Protein AF-A0A954BW51-F1 (afdb_monomer_lite)

Secondary structure (DSSP, 8-state):
-HHHHHHHHHHHHHHHHHHHHHHHHHHHHHHHHHHHHHHHHHTT-PPPHHHHHHHHHHHHHHHHHHHHHHHHHHHHHHHHHHSSS-HHHHHHHHHHHHHHHHHHHHHHHHHHHHHHH--S-HHHHHHHHHHHHHHHHHHHHHHHHHHHHT-S---

Foldseek 3Di:
DVVVVVVLCVLVVLLLLLLVLLLVVLVLLVVVVVVVCVVCVVVVHDDPVVSVCVSVVLSVLSNCLSVQLVVLSVVLVVCVVPDDDDPSNLVSLLSSLVSLLSSLVSLCVVLVVCVVVVSDDPVSSVVSPVSSVSSNVSSVVSNVCSPVVVDPDDD

Sequence (155 aa):
MTERLILSLSYALPGAVVGALALQAAVSLSALYTGLKIKAAEQQQDVPPLAALYFRNTVRVLFVTAVGYMGLAAADAIVFMTAPATVWSRVLGYGSGMLLLVCGFALLVQSSVDRHLKLLPPKSRIAHLVAGLVGVLTATGGMMLVTWKGGIWWP

Radius of gyration: 18.53 Å; chains: 1; bounding box: 43×24×66 Å

Structure (mmCIF, N/CA/C/O backbone):
data_AF-A0A954BW51-F1
#
_entry.id   AF-A0A954BW51-F1
#
loop_
_atom_site.group_PDB
_atom_site.id
_atom_site.type_symbol
_atom_site.label_atom_id
_atom_site.label_alt_id
_atom_site.label_comp_id
_atom_site.label_asym_id
_atom_site.label_entity_id
_atom_site.label_seq_id
_atom_site.pdbx_PDB_ins_code
_atom_site.Cartn_x
_atom_site.Cartn_y
_atom_site.Cartn_z
_atom_site.occupancy
_atom_site.B_iso_or_equiv
_atom_site.auth_seq_id
_atom_site.auth_comp_id
_atom_site.auth_asym_id
_atom_site.auth_atom_id
_atom_site.pdbx_PDB_model_num
ATOM 1 N N . MET A 1 1 ? 23.696 8.072 -19.579 1.00 48.62 1 MET A N 1
ATOM 2 C CA . MET A 1 1 ? 23.516 7.147 -18.431 1.00 48.62 1 MET A CA 1
ATOM 3 C C . MET A 1 1 ? 22.804 7.834 -17.260 1.00 48.62 1 MET A C 1
ATOM 5 O O . MET A 1 1 ? 21.883 7.256 -16.700 1.00 48.62 1 MET A O 1
ATOM 9 N N . THR A 1 2 ? 23.153 9.088 -16.960 1.00 55.56 2 THR A N 1
ATOM 10 C CA . THR A 1 2 ? 22.625 9.916 -15.859 1.00 55.56 2 THR A CA 1
ATOM 11 C C . THR A 1 2 ? 21.106 10.144 -15.898 1.00 55.56 2 THR A C 1
ATOM 13 O O . THR A 1 2 ? 20.438 9.942 -14.892 1.00 55.56 2 THR A O 1
ATOM 16 N N . GLU A 1 3 ? 20.525 10.465 -17.060 1.00 52.75 3 GLU A N 1
ATOM 17 C CA . GLU A 1 3 ? 19.075 10.723 -17.182 1.00 52.75 3 GLU A CA 1
ATOM 18 C C . GLU A 1 3 ? 18.202 9.500 -16.876 1.00 52.75 3 GLU A C 1
ATOM 20 O O . GLU A 1 3 ? 17.165 9.623 -16.229 1.00 52.75 3 GLU A O 1
ATOM 25 N N . ARG A 1 4 ? 18.626 8.300 -17.301 1.00 51.88 4 ARG A N 1
ATOM 26 C CA . ARG A 1 4 ? 17.900 7.050 -17.013 1.00 51.88 4 ARG A CA 1
ATOM 27 C C . ARG A 1 4 ? 17.909 6.724 -15.520 1.00 51.88 4 ARG A C 1
ATOM 29 O O . ARG A 1 4 ? 16.901 6.258 -15.000 1.00 51.88 4 ARG A O 1
ATOM 36 N N . LEU A 1 5 ? 19.016 7.012 -14.836 1.00 53.84 5 LEU A N 1
ATOM 37 C CA . LEU A 1 5 ? 19.144 6.810 -13.395 1.00 53.84 5 LEU A CA 1
ATOM 38 C C . LEU A 1 5 ? 18.219 7.763 -12.621 1.00 53.84 5 LEU A C 1
ATOM 40 O O . LEU A 1 5 ? 17.471 7.316 -11.754 1.00 53.84 5 LEU A O 1
ATOM 44 N N . ILE A 1 6 ? 18.212 9.049 -12.996 1.00 58.53 6 ILE A N 1
ATOM 45 C CA . ILE A 1 6 ? 17.358 10.094 -12.404 1.00 58.53 6 ILE A CA 1
ATOM 46 C C . ILE A 1 6 ? 15.872 9.776 -12.620 1.00 58.53 6 ILE A C 1
ATOM 48 O O . ILE A 1 6 ? 15.068 9.888 -11.692 1.00 58.53 6 ILE A O 1
ATOM 52 N N . LEU A 1 7 ? 15.504 9.318 -13.820 1.00 57.62 7 LEU A N 1
ATOM 53 C CA . LEU A 1 7 ? 14.151 8.845 -14.113 1.00 57.62 7 LEU A CA 1
ATOM 54 C C . LEU A 1 7 ? 13.785 7.627 -13.256 1.00 57.62 7 LEU A C 1
ATOM 56 O O . LEU A 1 7 ? 12.714 7.617 -12.675 1.00 57.62 7 LEU A O 1
ATOM 60 N N . SER A 1 8 ? 14.662 6.633 -13.094 1.00 58.62 8 SER A N 1
ATOM 61 C CA . SER A 1 8 ? 14.340 5.480 -12.234 1.00 58.62 8 SER A CA 1
ATOM 62 C C . SER A 1 8 ? 14.153 5.878 -10.761 1.00 58.62 8 SER A C 1
ATOM 64 O O . SER A 1 8 ? 13.194 5.453 -10.118 1.00 58.62 8 SER A O 1
ATOM 66 N N . LEU A 1 9 ? 15.006 6.772 -10.245 1.00 60.03 9 LEU A N 1
ATOM 67 C CA . LEU A 1 9 ? 14.971 7.237 -8.857 1.00 60.03 9 LEU A CA 1
ATOM 68 C C . LEU A 1 9 ? 13.721 8.067 -8.551 1.00 60.03 9 LEU A C 1
ATOM 70 O O . LEU A 1 9 ? 13.171 7.958 -7.457 1.00 60.03 9 LEU A O 1
ATOM 74 N N . SER A 1 10 ? 13.248 8.857 -9.517 1.00 61.88 10 SER A N 1
ATOM 75 C CA . SER A 1 10 ? 12.066 9.712 -9.352 1.00 61.88 10 SER A CA 1
ATOM 76 C C . SER A 1 10 ? 10.748 8.937 -9.249 1.00 61.88 10 SER A C 1
ATOM 78 O O . SER A 1 10 ? 9.798 9.475 -8.688 1.00 61.88 10 SER A O 1
ATOM 80 N N . TYR A 1 11 ? 10.689 7.674 -9.690 1.00 61.12 11 TYR A N 1
ATOM 81 C CA . TYR A 1 11 ? 9.512 6.807 -9.503 1.00 61.12 11 TYR A CA 1
ATOM 82 C C . TYR A 1 11 ? 9.714 5.754 -8.407 1.00 61.12 11 TYR A C 1
ATOM 84 O O . TYR A 1 11 ? 8.784 5.473 -7.649 1.00 61.12 11 TYR A O 1
ATOM 92 N N . ALA A 1 12 ? 10.930 5.218 -8.266 1.00 66.38 12 ALA A N 1
ATOM 93 C CA . ALA A 1 12 ? 11.222 4.172 -7.290 1.00 66.38 12 ALA A CA 1
ATOM 94 C C . ALA A 1 12 ? 11.158 4.680 -5.841 1.00 66.38 12 ALA A C 1
ATOM 96 O O . ALA A 1 12 ? 10.575 4.008 -4.988 1.00 66.38 12 ALA A O 1
ATOM 97 N N . LEU A 1 13 ? 11.709 5.869 -5.557 1.00 74.06 13 LEU A N 1
ATOM 98 C CA . LEU A 1 13 ? 11.728 6.425 -4.199 1.00 74.06 13 LEU A CA 1
ATOM 99 C C . LEU A 1 13 ? 10.320 6.753 -3.680 1.00 74.06 13 LEU A C 1
ATOM 101 O O . LEU A 1 13 ? 9.976 6.260 -2.603 1.00 74.06 13 LEU A O 1
ATOM 105 N N . PRO A 1 14 ? 9.468 7.507 -4.408 1.00 77.50 14 PRO A N 1
ATOM 106 C CA . PRO A 1 14 ? 8.111 7.773 -3.942 1.00 77.50 14 PRO A CA 1
ATOM 107 C C . PRO A 1 14 ? 7.303 6.490 -3.758 1.00 77.50 14 PRO A C 1
ATOM 109 O O . PRO A 1 14 ? 6.648 6.327 -2.732 1.00 77.50 14 PRO A O 1
ATOM 112 N N . GLY A 1 15 ? 7.398 5.541 -4.694 1.00 76.00 15 GLY A N 1
ATOM 113 C CA . GLY A 1 15 ? 6.677 4.278 -4.573 1.00 76.00 15 GLY A CA 1
ATOM 114 C C . GLY A 1 15 ? 7.147 3.425 -3.388 1.00 76.00 15 GLY A C 1
ATOM 115 O O . GLY A 1 15 ? 6.320 2.845 -2.687 1.00 76.00 15 GLY A O 1
ATOM 116 N N . ALA A 1 16 ? 8.452 3.396 -3.091 1.00 80.44 16 ALA A N 1
ATOM 117 C CA . ALA A 1 16 ? 8.987 2.705 -1.914 1.00 80.44 16 ALA A CA 1
ATOM 118 C C . ALA A 1 16 ? 8.495 3.331 -0.600 1.00 80.44 16 ALA A C 1
ATOM 120 O O . ALA A 1 16 ? 8.101 2.604 0.315 1.00 80.44 16 ALA A O 1
ATOM 121 N N . VAL A 1 17 ? 8.450 4.666 -0.522 1.00 83.62 17 VAL A N 1
ATOM 122 C CA . VAL A 1 17 ? 7.903 5.391 0.638 1.00 83.62 17 VAL A CA 1
ATOM 123 C C . VAL A 1 17 ? 6.420 5.070 0.830 1.00 83.62 17 VAL A C 1
ATOM 125 O O . VAL A 1 17 ? 5.993 4.781 1.947 1.00 83.62 17 VAL A O 1
ATOM 128 N N . VAL A 1 18 ? 5.637 5.056 -0.251 1.00 85.00 18 VAL A N 1
ATOM 129 C CA . VAL A 1 18 ? 4.211 4.694 -0.205 1.00 85.00 18 VAL A CA 1
ATOM 130 C C . VAL A 1 18 ? 4.023 3.249 0.257 1.00 85.00 18 VAL A C 1
ATOM 132 O O . VAL A 1 18 ? 3.205 2.997 1.140 1.00 85.00 18 VAL A O 1
ATOM 135 N N . GLY A 1 19 ? 4.811 2.308 -0.270 1.00 83.94 19 GLY A N 1
ATOM 136 C CA . GLY A 1 19 ? 4.784 0.911 0.167 1.00 83.94 19 GLY A CA 1
ATOM 137 C C . GLY A 1 19 ? 5.133 0.745 1.651 1.00 83.94 19 GLY A C 1
ATOM 138 O O . GLY A 1 19 ? 4.450 0.015 2.369 1.00 83.94 19 GLY A O 1
ATOM 139 N N . ALA A 1 20 ? 6.148 1.458 2.142 1.00 86.31 20 ALA A N 1
ATOM 140 C CA . ALA A 1 20 ? 6.536 1.423 3.552 1.00 86.31 20 ALA A CA 1
ATOM 141 C C . ALA A 1 20 ? 5.438 1.989 4.470 1.00 86.31 20 ALA A C 1
ATOM 143 O O . ALA A 1 20 ? 5.119 1.392 5.501 1.00 86.31 20 ALA A O 1
ATOM 144 N N . LEU A 1 21 ? 4.813 3.102 4.076 1.00 84.56 21 LEU A N 1
ATOM 145 C CA . LEU A 1 21 ? 3.703 3.695 4.824 1.00 84.56 21 LEU A CA 1
ATOM 146 C C . LEU A 1 21 ? 2.457 2.803 4.807 1.00 84.56 21 LEU A C 1
ATOM 148 O O . LEU A 1 21 ? 1.774 2.697 5.823 1.00 84.56 21 LEU A O 1
ATOM 152 N N . ALA A 1 22 ? 2.192 2.096 3.709 1.00 84.81 22 ALA A N 1
ATOM 153 C CA . ALA A 1 22 ? 1.118 1.110 3.650 1.00 84.81 22 ALA A CA 1
ATOM 154 C C . ALA A 1 22 ? 1.358 -0.091 4.574 1.00 84.81 22 ALA A C 1
ATOM 156 O O . ALA A 1 22 ? 0.430 -0.539 5.249 1.00 84.81 22 ALA A O 1
ATOM 157 N N . LEU A 1 23 ? 2.599 -0.577 4.674 1.00 88.75 23 LEU A N 1
ATOM 158 C CA . LEU A 1 23 ? 2.969 -1.612 5.644 1.00 88.75 23 LEU A CA 1
ATOM 159 C C . LEU A 1 23 ? 2.793 -1.126 7.084 1.00 88.75 23 LEU A C 1
ATOM 161 O O . LEU A 1 23 ? 2.188 -1.822 7.900 1.00 88.75 23 LEU A O 1
ATOM 165 N N . GLN A 1 24 ? 3.270 0.081 7.392 1.00 88.88 24 GLN A N 1
ATOM 166 C CA . GLN A 1 24 ? 3.088 0.684 8.713 1.00 88.88 24 GLN A CA 1
ATOM 167 C C . GLN A 1 24 ? 1.600 0.806 9.066 1.00 88.88 24 GLN A C 1
ATOM 169 O O . GLN A 1 24 ? 1.185 0.467 10.179 1.00 88.88 24 GLN A O 1
ATOM 174 N N . ALA A 1 25 ? 0.791 1.250 8.108 1.00 84.19 25 ALA A N 1
ATOM 175 C CA . ALA A 1 25 ? -0.644 1.375 8.261 1.00 84.19 25 ALA A CA 1
ATOM 176 C C . ALA A 1 25 ? -1.325 0.016 8.495 1.00 84.19 25 ALA A C 1
ATOM 178 O O . ALA A 1 25 ? -2.148 -0.097 9.404 1.00 84.19 25 ALA A O 1
ATOM 179 N N . ALA A 1 26 ? -0.932 -1.029 7.759 1.00 87.62 26 ALA A N 1
ATOM 180 C CA . ALA A 1 26 ? -1.427 -2.392 7.952 1.00 87.62 26 ALA A CA 1
ATOM 181 C C . ALA A 1 26 ? -1.115 -2.929 9.361 1.00 87.62 26 ALA A C 1
ATOM 183 O O . ALA A 1 26 ? -1.993 -3.484 10.024 1.00 87.62 26 ALA A O 1
ATOM 184 N N . VAL A 1 27 ? 0.110 -2.718 9.853 1.00 88.44 27 VAL A N 1
ATOM 185 C CA . VAL A 1 27 ? 0.515 -3.126 11.210 1.00 88.44 27 VAL A CA 1
ATOM 186 C C . VAL A 1 27 ? -0.285 -2.368 12.272 1.00 88.44 27 VAL A C 1
ATOM 188 O O . VAL A 1 27 ? -0.811 -2.978 13.204 1.00 88.44 27 VAL A O 1
ATOM 191 N N . SER A 1 28 ? -0.438 -1.051 12.113 1.00 86.00 28 SER A N 1
ATOM 192 C CA . SER A 1 28 ? -1.205 -0.217 13.046 1.00 86.00 28 SER A CA 1
ATOM 193 C C . SER A 1 28 ? -2.685 -0.616 13.100 1.00 86.00 28 SER A C 1
ATOM 195 O O . SER A 1 28 ? -3.233 -0.791 14.189 1.00 86.00 28 SER A O 1
ATOM 197 N N . LEU A 1 29 ? -3.314 -0.842 11.943 1.00 85.69 29 LEU A N 1
ATOM 198 C CA . LEU A 1 29 ? -4.690 -1.339 11.837 1.00 85.69 29 LEU A CA 1
ATOM 199 C C . LEU A 1 29 ? -4.857 -2.716 12.489 1.00 85.69 29 LEU A C 1
ATOM 201 O O . LEU A 1 29 ? -5.852 -2.953 13.174 1.00 85.69 29 LEU A O 1
ATOM 205 N N . SER A 1 30 ? -3.886 -3.615 12.310 1.00 87.81 30 SER A N 1
ATOM 206 C CA . SER A 1 30 ? -3.910 -4.934 12.946 1.00 87.81 30 SER A CA 1
ATOM 207 C C . SER A 1 30 ? -3.841 -4.825 14.471 1.00 87.81 30 SER A C 1
ATOM 209 O O . SER A 1 30 ? -4.578 -5.523 15.165 1.00 87.81 30 SER A O 1
ATOM 211 N N . ALA A 1 31 ? -2.999 -3.936 15.006 1.00 86.81 31 ALA A N 1
ATOM 212 C CA . ALA A 1 31 ? -2.911 -3.697 16.446 1.00 86.81 31 ALA A CA 1
ATOM 213 C C . ALA A 1 31 ? -4.215 -3.105 17.010 1.00 86.81 31 ALA A C 1
ATOM 215 O O . ALA A 1 31 ? -4.705 -3.566 18.043 1.00 86.81 31 ALA A O 1
ATOM 216 N N . LEU A 1 32 ? -4.818 -2.142 16.303 1.00 86.19 32 LEU A N 1
ATOM 217 C CA . LEU A 1 32 ? -6.115 -1.563 16.669 1.00 86.19 32 LEU A CA 1
ATOM 218 C C . LEU A 1 32 ? -7.224 -2.621 16.698 1.00 86.19 32 LEU A C 1
ATOM 220 O O . LEU A 1 32 ? -8.005 -2.664 17.647 1.00 86.19 32 LEU A O 1
ATOM 224 N N . TYR A 1 33 ? -7.271 -3.502 15.698 1.00 87.94 33 TYR A N 1
ATOM 225 C CA . TYR A 1 33 ? -8.257 -4.577 15.645 1.00 87.94 33 TYR A CA 1
ATOM 226 C C . TYR A 1 33 ? -8.095 -5.577 16.797 1.00 87.94 33 TYR A C 1
ATOM 228 O O . TYR A 1 33 ? -9.087 -5.984 17.403 1.00 87.94 33 TYR A O 1
ATOM 236 N N . THR A 1 34 ? -6.857 -5.933 17.150 1.00 86.81 34 THR A N 1
ATOM 237 C CA . THR A 1 34 ? -6.576 -6.780 18.318 1.00 86.81 34 THR A CA 1
ATOM 238 C C . THR A 1 34 ? -7.027 -6.111 19.616 1.00 86.81 34 THR A C 1
ATOM 240 O O . THR A 1 34 ? -7.710 -6.745 20.416 1.00 86.81 34 THR A O 1
ATOM 243 N N . GLY A 1 35 ? -6.731 -4.821 19.806 1.00 85.44 35 GLY A N 1
ATOM 244 C CA . GLY A 1 35 ? -7.198 -4.070 20.976 1.00 85.44 35 GLY A CA 1
ATOM 245 C C . GLY A 1 35 ? -8.725 -3.991 21.063 1.00 85.44 35 GLY A C 1
ATOM 246 O O . GLY A 1 35 ? -9.295 -4.115 22.146 1.00 85.44 35 GLY A O 1
ATOM 247 N N . LEU A 1 36 ? -9.400 -3.851 19.919 1.00 86.25 36 LEU A N 1
ATOM 248 C CA . LEU A 1 36 ? -10.859 -3.835 19.850 1.00 86.25 36 LEU A CA 1
ATOM 249 C C . LEU A 1 36 ? -11.464 -5.200 20.213 1.00 86.25 36 LEU A C 1
ATOM 251 O O . LEU A 1 36 ? -12.455 -5.243 20.933 1.00 86.25 36 LEU A O 1
ATOM 255 N N . LYS A 1 37 ? -10.841 -6.310 19.794 1.00 87.31 37 LYS A N 1
ATOM 256 C CA . LYS A 1 37 ? -11.244 -7.659 20.227 1.00 87.31 37 LYS A CA 1
ATOM 257 C C . LYS A 1 37 ? -11.093 -7.870 21.727 1.00 87.31 37 LYS A C 1
ATOM 259 O O . LYS A 1 37 ? -11.980 -8.458 22.331 1.00 87.31 37 LYS A O 1
ATOM 264 N N . ILE A 1 38 ? -9.985 -7.409 22.308 1.00 87.88 38 ILE A N 1
ATOM 265 C CA . ILE A 1 38 ? -9.733 -7.547 23.748 1.00 87.88 38 ILE A CA 1
ATOM 266 C C . ILE A 1 38 ? -10.819 -6.808 24.534 1.00 87.88 38 ILE A C 1
ATOM 268 O O . ILE A 1 38 ? -11.462 -7.406 25.388 1.00 87.88 38 ILE A O 1
ATOM 272 N N . LYS A 1 39 ? -11.109 -5.551 24.174 1.00 86.19 39 LYS A N 1
ATOM 273 C CA . LYS A 1 39 ? -12.176 -4.776 24.828 1.00 86.19 39 LYS A CA 1
ATOM 274 C C . LYS A 1 39 ? -13.565 -5.381 24.644 1.00 86.19 39 LYS A C 1
ATOM 276 O O . LYS A 1 39 ? -14.364 -5.364 25.572 1.00 86.19 39 LYS A O 1
ATOM 281 N N . ALA A 1 40 ? -13.861 -5.905 23.458 1.00 86.81 40 ALA A N 1
ATOM 282 C CA . ALA A 1 40 ? -15.132 -6.572 23.198 1.00 86.81 40 ALA A CA 1
ATOM 283 C C . ALA A 1 40 ? -15.288 -7.817 24.095 1.00 86.81 40 ALA A C 1
ATOM 285 O O . ALA A 1 40 ? -16.316 -7.985 24.748 1.00 86.81 40 ALA A O 1
ATOM 286 N N . ALA A 1 41 ? -14.218 -8.609 24.238 1.00 87.81 41 ALA A N 1
ATOM 287 C CA . ALA A 1 41 ? -14.184 -9.754 25.144 1.00 87.81 41 ALA A CA 1
ATOM 288 C C . ALA A 1 41 ? -14.352 -9.349 26.622 1.00 87.81 41 ALA A C 1
ATOM 290 O O . ALA A 1 41 ? -15.118 -9.991 27.338 1.00 87.81 41 ALA A O 1
ATOM 291 N N . GLU A 1 42 ? -13.705 -8.266 27.071 1.00 91.19 42 GLU A N 1
ATOM 292 C CA . GLU A 1 42 ? -13.885 -7.710 28.426 1.00 91.19 42 GLU A CA 1
ATOM 293 C C . GLU A 1 42 ? -15.337 -7.284 28.698 1.00 91.19 42 GLU A C 1
ATOM 295 O O . GLU A 1 42 ? -15.821 -7.404 29.821 1.00 91.19 42 GLU A O 1
ATOM 300 N N . GLN A 1 43 ? -16.045 -6.815 27.670 1.00 88.75 43 GLN A N 1
ATOM 301 C CA . GLN A 1 43 ? -17.436 -6.367 27.758 1.00 88.75 43 GLN A CA 1
ATOM 302 C C . GLN A 1 43 ? -18.461 -7.472 27.467 1.00 88.75 43 GLN A C 1
ATOM 304 O O . GLN A 1 43 ? -19.655 -7.181 27.438 1.00 88.75 43 GLN A O 1
ATOM 309 N N . GLN A 1 44 ? -18.022 -8.720 27.252 1.00 84.56 44 GLN A N 1
ATOM 310 C CA . GLN A 1 44 ? -18.876 -9.841 26.824 1.00 84.56 44 GLN A CA 1
ATOM 311 C C . GLN A 1 44 ? -19.706 -9.516 25.567 1.00 84.56 44 GLN A C 1
ATOM 313 O O . GLN A 1 44 ? -20.828 -9.991 25.399 1.00 84.56 44 GLN A O 1
ATOM 318 N N . GLN A 1 45 ? -19.158 -8.681 24.685 1.00 85.38 45 GLN A N 1
ATOM 319 C CA . GLN A 1 45 ? -19.772 -8.290 23.423 1.00 85.38 45 GLN A CA 1
ATOM 320 C C . GLN A 1 45 ? -18.943 -8.821 22.259 1.00 85.38 45 GLN A C 1
ATOM 322 O O . GLN A 1 45 ? -17.714 -8.846 22.307 1.00 85.38 45 GLN A O 1
ATOM 327 N N . ASP A 1 46 ? -19.613 -9.203 21.177 1.00 81.25 46 ASP A N 1
ATOM 328 C CA . ASP A 1 46 ? -18.930 -9.564 19.943 1.00 81.25 46 ASP A CA 1
ATOM 329 C C . ASP A 1 46 ? -18.595 -8.325 19.114 1.00 81.25 46 ASP A C 1
ATOM 331 O O . ASP A 1 46 ? -19.358 -7.359 19.020 1.00 81.25 46 ASP A O 1
ATOM 335 N N . VAL A 1 47 ? -17.440 -8.370 18.451 1.00 81.69 47 VAL A N 1
ATOM 336 C CA . VAL A 1 47 ? -17.076 -7.347 17.470 1.00 81.69 47 VAL A CA 1
ATOM 337 C C . VAL A 1 47 ? -18.046 -7.432 16.288 1.00 81.69 47 VAL A C 1
ATOM 339 O O . VAL A 1 47 ? -18.168 -8.511 15.701 1.00 81.69 47 VAL A O 1
ATOM 342 N N . PRO A 1 48 ? -18.670 -6.317 15.857 1.00 85.31 48 PRO A N 1
ATOM 343 C CA . PRO A 1 48 ? -19.579 -6.329 14.720 1.00 85.31 48 PRO A CA 1
ATOM 344 C C . PRO A 1 48 ? -18.917 -6.964 13.485 1.00 85.31 48 PRO A C 1
ATOM 346 O O . PRO A 1 48 ? -17.795 -6.578 13.125 1.00 85.31 48 PRO A O 1
ATOM 349 N N . PRO A 1 49 ? -19.588 -7.900 12.787 1.00 84.94 49 PRO A N 1
ATOM 350 C CA . PRO A 1 49 ? -18.977 -8.672 11.704 1.00 84.94 49 PRO A CA 1
ATOM 351 C C . PRO A 1 49 ? -18.494 -7.785 10.550 1.00 84.94 49 PRO A C 1
ATOM 353 O O . PRO A 1 49 ? -17.458 -8.064 9.948 1.00 84.94 49 PRO A O 1
ATOM 356 N N . LEU A 1 50 ? -19.183 -6.668 10.291 1.00 83.62 50 LEU A N 1
ATOM 357 C CA . LEU A 1 50 ? -18.777 -5.671 9.297 1.00 83.62 50 LEU A CA 1
ATOM 358 C C . LEU A 1 50 ? -17.452 -4.984 9.658 1.00 83.62 50 LEU A C 1
ATOM 360 O O . LEU A 1 50 ? -16.594 -4.816 8.793 1.00 83.62 50 LEU A O 1
ATOM 364 N N . ALA A 1 51 ? -17.247 -4.638 10.933 1.00 81.50 51 ALA A N 1
ATOM 365 C CA . ALA A 1 51 ? -15.994 -4.044 11.393 1.00 81.50 51 ALA A CA 1
ATOM 366 C C . ALA A 1 51 ? -14.846 -5.059 11.293 1.00 81.50 51 ALA A C 1
ATOM 368 O O . ALA A 1 51 ? -13.771 -4.739 10.787 1.00 81.50 51 ALA A O 1
ATOM 369 N N . ALA A 1 52 ? -15.091 -6.308 11.699 1.00 83.75 52 ALA A N 1
ATOM 370 C CA . ALA A 1 52 ? -14.120 -7.392 11.576 1.00 83.75 52 ALA A CA 1
ATOM 371 C C . ALA A 1 52 ? -13.693 -7.647 10.119 1.00 83.75 52 ALA A C 1
ATOM 373 O O . ALA A 1 52 ? -12.499 -7.787 9.841 1.00 83.75 52 ALA A O 1
ATOM 374 N N . LEU A 1 53 ? -14.655 -7.671 9.191 1.00 87.25 53 LEU A N 1
ATOM 375 C CA . LEU A 1 53 ? -14.401 -7.795 7.754 1.00 87.25 53 LEU A CA 1
ATOM 376 C C . LEU A 1 53 ? -13.580 -6.625 7.218 1.00 87.25 53 LEU A C 1
ATOM 378 O O . LEU A 1 53 ? -12.606 -6.856 6.502 1.00 87.25 53 LEU A O 1
ATOM 382 N N . TYR A 1 54 ? -13.932 -5.395 7.600 1.00 86.88 54 TYR A N 1
ATOM 383 C CA . TYR A 1 54 ? -13.187 -4.201 7.211 1.00 86.88 54 TYR A CA 1
ATOM 384 C C . TYR A 1 54 ? -11.720 -4.287 7.645 1.00 86.88 54 TYR A C 1
ATOM 386 O O . TYR A 1 54 ? -10.835 -4.242 6.793 1.00 86.88 54 TYR A O 1
ATOM 394 N N . PHE A 1 55 ? -11.440 -4.483 8.940 1.00 85.88 55 PHE A N 1
ATOM 395 C CA . PHE A 1 55 ? -10.057 -4.540 9.430 1.00 85.88 55 PHE A CA 1
ATOM 396 C C . PHE A 1 55 ? -9.265 -5.665 8.759 1.00 85.88 55 PHE A C 1
ATOM 398 O O . PHE A 1 55 ? -8.145 -5.447 8.298 1.00 85.88 55 PHE A O 1
ATOM 405 N N . ARG A 1 56 ? -9.853 -6.861 8.642 1.00 87.88 56 ARG A N 1
ATOM 406 C CA . ARG A 1 56 ? -9.175 -8.016 8.044 1.00 87.88 56 ARG A CA 1
ATOM 407 C C . ARG A 1 56 ? -8.850 -7.797 6.566 1.00 87.88 56 ARG A C 1
ATOM 409 O O . ARG A 1 56 ? -7.747 -8.136 6.138 1.00 87.88 56 ARG A O 1
ATOM 416 N N . ASN A 1 57 ? -9.789 -7.256 5.792 1.00 89.38 57 ASN A N 1
ATOM 417 C CA . ASN A 1 57 ? -9.595 -7.046 4.360 1.00 89.38 57 ASN A CA 1
ATOM 418 C C . ASN A 1 57 ? -8.649 -5.875 4.093 1.00 89.38 57 ASN A C 1
ATOM 420 O O . ASN A 1 57 ? -7.735 -6.028 3.289 1.00 89.38 57 ASN A O 1
ATOM 424 N N . THR A 1 58 ? -8.791 -4.758 4.806 1.00 87.12 58 THR A N 1
ATOM 425 C CA . THR A 1 58 ? -7.922 -3.584 4.633 1.00 87.12 58 THR A CA 1
ATOM 426 C C . THR A 1 58 ? -6.468 -3.907 4.974 1.00 87.12 58 THR A C 1
ATOM 428 O O . THR A 1 58 ? -5.578 -3.590 4.187 1.00 87.12 58 THR A O 1
ATOM 431 N N . VAL A 1 59 ? -6.212 -4.619 6.081 1.00 89.50 59 VAL A N 1
ATOM 432 C CA . VAL A 1 59 ? -4.854 -5.071 6.443 1.00 89.50 59 VAL A CA 1
ATOM 433 C C . VAL A 1 59 ? -4.274 -5.984 5.364 1.00 89.50 59 VAL A C 1
ATOM 435 O O . VAL A 1 59 ? -3.131 -5.798 4.955 1.00 89.50 59 VA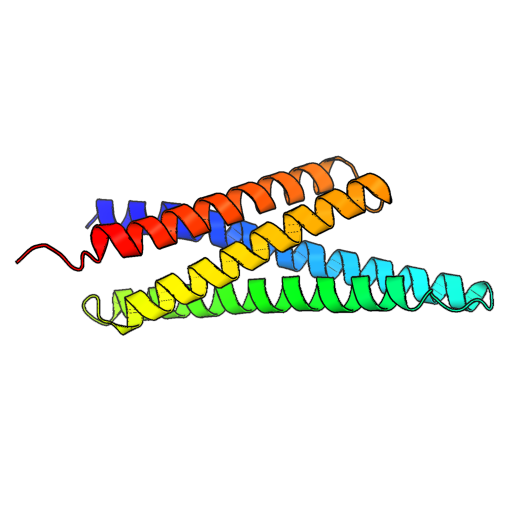L A O 1
ATOM 438 N N . ARG A 1 60 ? -5.060 -6.950 4.870 1.00 90.06 60 ARG A N 1
ATOM 439 C CA . ARG A 1 60 ? -4.617 -7.862 3.805 1.00 90.06 60 ARG A CA 1
ATOM 440 C C . ARG A 1 60 ? -4.292 -7.123 2.518 1.00 90.06 60 ARG A C 1
ATOM 442 O O . ARG A 1 60 ? -3.247 -7.394 1.941 1.00 90.06 60 ARG A O 1
ATOM 449 N N . VAL A 1 61 ? -5.163 -6.216 2.080 1.00 89.88 61 VAL A N 1
ATOM 450 C CA . VAL A 1 61 ? -4.957 -5.443 0.851 1.00 89.88 61 VAL A CA 1
ATOM 451 C C . VAL A 1 61 ? -3.682 -4.623 0.975 1.00 89.88 61 VAL A C 1
ATOM 453 O O . VAL A 1 61 ? -2.782 -4.835 0.173 1.00 89.88 61 VAL A O 1
ATOM 456 N N . LEU A 1 62 ? -3.554 -3.793 2.017 1.00 87.94 62 LEU A N 1
ATOM 457 C CA . LEU A 1 62 ? -2.369 -2.954 2.231 1.00 87.94 62 LEU A CA 1
ATOM 458 C C . LEU A 1 62 ? -1.078 -3.777 2.277 1.00 87.94 62 LEU A C 1
ATOM 460 O O . LEU A 1 62 ? -0.095 -3.413 1.636 1.00 87.94 62 LEU A O 1
ATOM 464 N N . PHE A 1 63 ? -1.087 -4.902 2.997 1.00 90.00 63 PHE A N 1
ATOM 465 C CA . PHE A 1 63 ? 0.084 -5.764 3.116 1.00 90.00 63 PHE A CA 1
ATOM 466 C C . PHE A 1 63 ? 0.451 -6.420 1.779 1.00 90.00 63 PHE A C 1
ATOM 468 O O . PHE A 1 63 ? 1.591 -6.309 1.332 1.00 90.00 63 PHE A O 1
ATOM 475 N N . VAL A 1 64 ? -0.508 -7.069 1.110 1.00 89.38 64 VAL A N 1
ATOM 476 C CA . VAL A 1 64 ? -0.267 -7.783 -0.155 1.00 89.38 64 VAL A CA 1
ATOM 477 C C . VAL A 1 64 ? 0.162 -6.817 -1.254 1.00 89.38 64 VAL A C 1
ATOM 479 O O . VAL A 1 64 ? 1.101 -7.118 -1.988 1.00 89.38 64 VAL A O 1
ATOM 482 N N . THR A 1 65 ? -0.469 -5.646 -1.359 1.00 86.56 65 THR A N 1
ATOM 483 C CA . THR A 1 65 ? -0.113 -4.669 -2.394 1.00 86.56 65 THR A CA 1
ATOM 484 C C . THR A 1 65 ? 1.231 -4.017 -2.123 1.00 86.56 65 THR A C 1
ATOM 486 O O . THR A 1 65 ? 1.989 -3.813 -3.065 1.00 86.56 65 THR A O 1
ATOM 489 N N . ALA A 1 66 ? 1.565 -3.726 -0.862 1.00 84.62 66 ALA A N 1
ATOM 490 C CA . ALA A 1 66 ? 2.860 -3.146 -0.518 1.00 84.62 66 ALA A CA 1
ATOM 491 C C . ALA A 1 66 ? 4.009 -4.137 -0.743 1.00 84.62 66 ALA A C 1
ATOM 493 O O . ALA A 1 66 ? 4.986 -3.798 -1.410 1.00 84.62 66 ALA A O 1
ATOM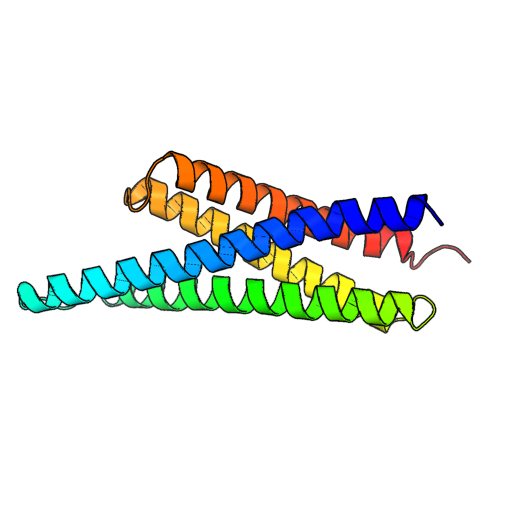 494 N N . VAL A 1 67 ? 3.877 -5.373 -0.246 1.00 87.94 67 VAL A N 1
ATOM 495 C CA . VAL A 1 67 ? 4.890 -6.423 -0.442 1.00 87.94 67 VAL A CA 1
ATOM 496 C C . VAL A 1 67 ? 5.004 -6.791 -1.918 1.00 87.94 67 VAL A C 1
ATOM 498 O O . VAL A 1 67 ? 6.111 -6.882 -2.443 1.00 87.94 67 VAL A O 1
ATOM 501 N N . GLY A 1 68 ? 3.874 -6.954 -2.608 1.00 84.50 68 GLY A N 1
ATOM 502 C CA . GLY A 1 68 ? 3.858 -7.261 -4.033 1.00 84.50 68 GLY A CA 1
ATOM 503 C C . GLY A 1 68 ? 4.488 -6.149 -4.874 1.00 84.50 68 GLY A C 1
ATOM 504 O O . GLY A 1 68 ? 5.276 -6.446 -5.769 1.00 84.50 68 GLY A O 1
ATOM 505 N N . TYR A 1 69 ? 4.212 -4.877 -4.557 1.00 83.62 69 TYR A N 1
ATOM 506 C CA . TYR A 1 69 ? 4.873 -3.740 -5.200 1.00 83.62 69 TYR A CA 1
ATOM 507 C C . TYR A 1 69 ? 6.388 -3.793 -4.988 1.00 83.62 69 TYR A C 1
ATOM 509 O O . TYR A 1 69 ? 7.130 -3.735 -5.963 1.00 83.62 69 TYR A O 1
ATOM 517 N N . MET A 1 70 ? 6.851 -3.948 -3.742 1.00 80.31 70 MET A N 1
ATOM 518 C CA . MET A 1 70 ? 8.287 -4.007 -3.442 1.00 80.31 70 MET A CA 1
ATOM 519 C C . MET A 1 70 ? 8.972 -5.178 -4.158 1.00 80.31 70 MET A C 1
ATOM 521 O O . MET A 1 70 ? 10.053 -5.000 -4.716 1.00 80.31 70 MET A O 1
ATOM 525 N N . GLY A 1 71 ? 8.329 -6.348 -4.193 1.00 80.50 71 GLY A N 1
ATOM 526 C CA . GLY A 1 71 ? 8.837 -7.528 -4.892 1.00 80.50 71 GLY A CA 1
ATOM 527 C C . GLY A 1 71 ? 8.938 -7.325 -6.405 1.00 80.50 71 GLY A C 1
ATOM 528 O O . GLY A 1 71 ? 9.985 -7.598 -6.990 1.00 80.50 71 GLY A O 1
ATOM 529 N N . LEU A 1 72 ? 7.886 -6.797 -7.040 1.00 79.38 72 LEU A N 1
ATOM 530 C CA . LEU A 1 72 ? 7.892 -6.526 -8.483 1.00 79.38 72 LEU A CA 1
ATOM 531 C C . LEU A 1 72 ? 8.853 -5.394 -8.859 1.00 79.38 72 LEU A C 1
ATOM 533 O O . LEU A 1 72 ? 9.535 -5.503 -9.872 1.00 79.38 72 LEU A O 1
ATOM 537 N N . ALA A 1 73 ? 8.946 -4.342 -8.045 1.00 73.06 73 ALA A N 1
ATOM 538 C CA . ALA A 1 73 ? 9.881 -3.243 -8.268 1.00 73.06 73 ALA A CA 1
ATOM 539 C C . ALA A 1 73 ? 11.343 -3.709 -8.146 1.00 73.06 73 ALA A C 1
ATOM 541 O O . ALA A 1 73 ? 12.186 -3.316 -8.951 1.00 73.06 73 ALA A O 1
ATOM 542 N N . ALA A 1 74 ? 11.648 -4.586 -7.183 1.00 73.00 74 ALA A N 1
ATOM 543 C CA . ALA A 1 74 ? 12.972 -5.194 -7.062 1.00 73.00 74 ALA A CA 1
ATOM 544 C C . ALA A 1 74 ? 13.293 -6.108 -8.256 1.00 73.00 74 ALA A C 1
ATOM 546 O O . ALA A 1 74 ? 14.399 -6.050 -8.795 1.00 73.00 74 ALA A O 1
ATOM 547 N N . ALA A 1 75 ? 12.325 -6.916 -8.702 1.00 75.62 75 ALA A N 1
ATOM 548 C CA . ALA A 1 75 ? 12.484 -7.761 -9.883 1.00 75.62 75 ALA A CA 1
ATOM 549 C C . ALA A 1 75 ? 12.732 -6.928 -11.152 1.00 75.62 75 ALA A C 1
ATOM 551 O O . ALA A 1 75 ? 13.637 -7.251 -11.920 1.00 75.62 75 ALA A O 1
ATOM 552 N N . ASP A 1 76 ? 11.987 -5.835 -11.347 1.00 70.50 76 ASP A N 1
ATOM 553 C CA . ASP A 1 76 ? 12.180 -4.924 -12.481 1.00 70.50 76 ASP A CA 1
ATOM 554 C C . ASP A 1 76 ? 13.579 -4.292 -12.468 1.00 70.50 76 ASP A C 1
ATOM 556 O O . ASP A 1 76 ? 14.265 -4.290 -13.489 1.00 70.50 76 ASP A O 1
ATOM 560 N N . ALA A 1 77 ? 14.062 -3.856 -11.299 1.00 68.12 77 ALA A N 1
ATOM 561 C CA . ALA A 1 77 ? 15.412 -3.311 -11.156 1.00 68.12 77 ALA A CA 1
ATOM 562 C C . ALA A 1 77 ? 16.505 -4.327 -11.546 1.00 68.12 77 ALA A C 1
ATOM 564 O O . ALA A 1 77 ? 17.447 -3.973 -12.255 1.00 68.12 77 ALA A O 1
ATOM 565 N N . ILE A 1 78 ? 16.368 -5.596 -11.139 1.00 70.00 78 ILE A N 1
ATOM 566 C CA . ILE A 1 78 ? 17.320 -6.666 -11.490 1.00 70.00 78 ILE A CA 1
ATOM 567 C C . ILE A 1 78 ? 17.283 -6.959 -12.996 1.00 70.00 78 ILE A C 1
ATOM 569 O O . ILE A 1 78 ? 18.333 -7.061 -13.637 1.00 70.00 78 ILE A O 1
ATOM 573 N N . VAL A 1 79 ? 16.087 -7.066 -13.583 1.00 67.31 79 VAL A N 1
ATOM 574 C CA . VAL A 1 79 ? 15.915 -7.319 -15.024 1.00 67.31 79 VAL A CA 1
ATOM 575 C C . VAL A 1 79 ? 16.481 -6.162 -15.850 1.00 67.31 79 VAL A C 1
ATOM 577 O O . VAL A 1 79 ? 17.175 -6.396 -16.839 1.00 67.31 79 VAL A O 1
ATOM 580 N N . PHE A 1 80 ? 16.272 -4.920 -15.413 1.00 64.62 80 PHE A N 1
ATOM 581 C CA . PHE A 1 80 ? 16.797 -3.729 -16.081 1.00 64.62 80 PHE A CA 1
ATOM 582 C C . PHE A 1 80 ? 18.334 -3.665 -16.082 1.00 64.62 80 PHE A C 1
ATOM 584 O O . PHE A 1 80 ? 18.929 -3.124 -17.013 1.00 64.62 80 PHE A O 1
ATOM 591 N N . MET A 1 81 ? 18.988 -4.216 -15.054 1.00 64.50 81 MET A N 1
ATOM 592 C CA . MET A 1 81 ? 20.454 -4.275 -14.968 1.00 64.50 81 MET A CA 1
ATOM 593 C C . MET A 1 81 ? 21.068 -5.417 -15.785 1.00 64.50 81 MET A C 1
ATOM 595 O O . MET A 1 81 ? 22.250 -5.354 -16.114 1.00 64.50 81 MET A O 1
ATOM 599 N N . THR A 1 82 ? 20.295 -6.458 -16.100 1.00 65.06 82 THR A N 1
ATOM 600 C CA . THR A 1 82 ? 20.818 -7.714 -16.665 1.00 65.06 82 THR A CA 1
ATOM 601 C C . THR A 1 82 ? 20.450 -7.940 -18.129 1.00 65.06 82 THR A C 1
ATOM 603 O O . THR A 1 82 ? 21.148 -8.689 -18.811 1.00 65.06 82 THR A O 1
ATOM 606 N N . ALA A 1 83 ? 19.410 -7.281 -18.648 1.00 59.22 83 ALA A N 1
ATOM 607 C CA . ALA A 1 83 ? 18.961 -7.448 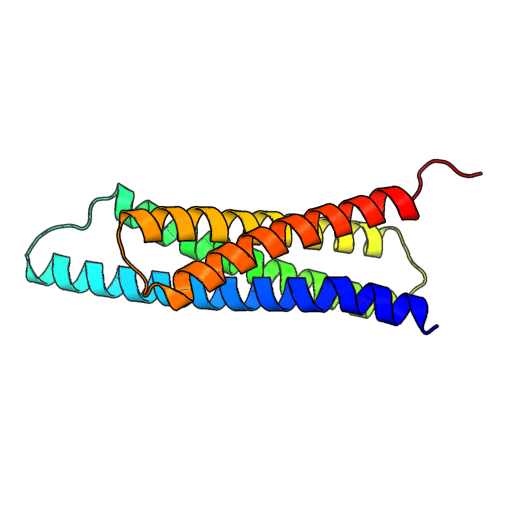-20.027 1.00 59.22 83 ALA A CA 1
ATOM 608 C C . ALA A 1 83 ? 18.503 -6.117 -20.659 1.00 59.22 83 ALA A C 1
ATOM 610 O O . ALA A 1 83 ? 18.018 -5.227 -19.955 1.00 59.22 83 ALA A O 1
ATOM 611 N N . PRO A 1 84 ? 18.609 -5.954 -21.995 1.00 60.22 84 PRO A N 1
ATOM 612 C CA . PRO A 1 84 ? 17.962 -4.841 -22.690 1.00 60.22 84 PRO A CA 1
ATOM 613 C C . PRO A 1 84 ? 16.450 -4.862 -22.430 1.00 60.22 84 PRO A C 1
ATOM 615 O O . PRO A 1 84 ? 15.879 -5.927 -22.222 1.00 60.22 84 PRO A O 1
ATOM 618 N N . ALA A 1 85 ? 15.798 -3.694 -22.441 1.00 61.22 85 ALA A N 1
ATOM 619 C CA . ALA A 1 85 ? 14.380 -3.545 -22.101 1.00 61.22 85 ALA A CA 1
ATOM 620 C C . ALA A 1 85 ? 13.488 -4.488 -22.934 1.00 61.22 85 ALA A C 1
ATOM 622 O O . ALA A 1 85 ? 13.168 -4.209 -24.091 1.00 61.22 85 ALA A O 1
ATOM 623 N N . THR A 1 86 ? 13.104 -5.618 -22.339 1.00 65.25 86 THR A N 1
ATOM 624 C CA . THR A 1 86 ? 12.292 -6.663 -22.967 1.00 65.25 86 THR A CA 1
ATOM 625 C C . THR A 1 86 ? 10.808 -6.458 -22.654 1.00 65.25 86 THR A C 1
ATOM 627 O O . THR A 1 86 ? 10.412 -5.581 -21.887 1.00 65.25 86 THR A O 1
ATOM 630 N N . VAL A 1 87 ? 9.951 -7.305 -23.228 1.00 67.75 87 VAL A N 1
ATOM 631 C CA . VAL A 1 87 ? 8.528 -7.398 -22.857 1.00 67.75 87 VAL A CA 1
ATOM 632 C C . VAL A 1 87 ? 8.357 -7.615 -21.343 1.00 67.75 87 VAL A C 1
ATOM 634 O O . VAL A 1 87 ? 7.436 -7.061 -20.748 1.00 67.75 87 VAL A O 1
ATOM 637 N N . TRP A 1 88 ? 9.280 -8.334 -20.695 1.00 65.75 88 TRP A N 1
ATOM 638 C CA . TRP A 1 88 ? 9.215 -8.639 -19.264 1.00 65.75 88 TRP A CA 1
ATOM 639 C C . TRP A 1 88 ? 9.364 -7.412 -18.364 1.00 65.75 88 TRP A C 1
ATOM 641 O O . TRP A 1 88 ? 8.583 -7.274 -17.428 1.00 65.75 88 TRP A O 1
ATOM 651 N N . SER A 1 89 ? 10.269 -6.477 -18.669 1.00 65.25 89 SER A N 1
ATOM 652 C CA . SER A 1 89 ? 10.384 -5.237 -17.881 1.00 65.25 89 SER A CA 1
ATOM 653 C C . SER A 1 89 ? 9.132 -4.360 -18.019 1.00 65.25 89 SER A C 1
ATOM 655 O O . SER A 1 89 ? 8.721 -3.685 -17.083 1.00 65.25 89 SER A O 1
ATOM 657 N N . ARG A 1 90 ? 8.441 -4.413 -19.169 1.00 67.81 90 ARG A N 1
ATOM 658 C CA . ARG A 1 90 ? 7.159 -3.706 -19.349 1.00 67.81 90 ARG A CA 1
ATOM 659 C C . ARG A 1 90 ? 6.057 -4.321 -18.488 1.00 67.81 90 ARG A C 1
ATOM 661 O O . ARG A 1 90 ? 5.326 -3.588 -17.831 1.00 67.81 90 ARG A O 1
ATOM 668 N N . VAL A 1 91 ? 5.950 -5.651 -18.469 1.00 71.31 91 VAL A N 1
ATOM 669 C CA . VAL A 1 91 ? 4.962 -6.369 -17.646 1.00 71.31 91 VAL A CA 1
ATOM 670 C C . VAL A 1 91 ? 5.214 -6.131 -16.154 1.00 71.31 91 VAL A C 1
ATOM 672 O O . VAL A 1 91 ? 4.269 -5.850 -15.418 1.00 71.31 91 VAL A O 1
ATOM 675 N N . LEU A 1 92 ? 6.474 -6.168 -15.712 1.00 72.12 92 LEU A N 1
ATOM 676 C CA . LEU A 1 92 ? 6.852 -5.881 -14.325 1.00 72.12 92 LEU A CA 1
ATOM 677 C C . LEU A 1 92 ? 6.593 -4.414 -13.947 1.00 72.12 92 LEU A C 1
ATOM 679 O O . LEU A 1 92 ? 6.048 -4.146 -12.873 1.00 72.12 92 LEU A O 1
ATOM 683 N N . GLY A 1 93 ? 6.891 -3.469 -14.842 1.00 71.19 93 GLY A N 1
ATOM 684 C CA . GLY A 1 93 ? 6.573 -2.050 -14.669 1.00 71.19 93 GLY A CA 1
ATOM 685 C C . GLY A 1 93 ? 5.067 -1.772 -14.556 1.00 71.19 93 GLY A C 1
ATOM 686 O O . GLY A 1 93 ? 4.638 -1.050 -13.658 1.00 71.19 93 GLY A O 1
ATOM 687 N N . TYR A 1 94 ? 4.233 -2.389 -15.402 1.00 75.38 94 TYR A N 1
ATOM 688 C CA . TYR A 1 94 ? 2.772 -2.273 -15.274 1.00 75.38 94 TYR A CA 1
ATOM 689 C C . TYR A 1 94 ? 2.243 -2.942 -14.009 1.00 75.38 94 TYR A C 1
ATOM 691 O O . TYR A 1 94 ? 1.411 -2.361 -13.316 1.00 75.38 94 TYR A O 1
ATOM 699 N N . GLY A 1 95 ? 2.717 -4.151 -13.700 1.00 78.19 95 GLY A N 1
ATOM 700 C CA . GLY A 1 95 ? 2.283 -4.894 -12.520 1.00 78.19 95 GLY A CA 1
ATOM 701 C C . GLY A 1 95 ? 2.614 -4.149 -11.228 1.00 78.19 95 GLY A C 1
ATOM 702 O O . GLY A 1 95 ? 1.744 -3.975 -10.375 1.00 78.19 95 GLY A O 1
ATOM 703 N N . SER A 1 96 ? 3.839 -3.633 -11.107 1.00 76.31 96 SER A N 1
ATOM 704 C CA . SER A 1 96 ? 4.229 -2.790 -9.972 1.00 76.31 96 SER A CA 1
ATOM 705 C C . SER A 1 96 ? 3.418 -1.489 -9.931 1.00 76.31 96 SER A C 1
ATOM 707 O O . SER A 1 96 ? 2.900 -1.142 -8.871 1.00 76.31 96 SER A O 1
ATOM 709 N N . GLY A 1 97 ? 3.205 -0.820 -11.069 1.00 78.62 97 GLY A N 1
ATOM 710 C CA . GLY A 1 97 ? 2.342 0.361 -11.163 1.00 78.62 97 GLY A CA 1
ATOM 711 C C . GLY A 1 97 ? 0.913 0.105 -10.669 1.00 78.62 97 GLY A C 1
ATOM 712 O O . GLY A 1 97 ? 0.400 0.871 -9.856 1.00 78.62 97 GLY A O 1
ATOM 713 N N . MET A 1 98 ? 0.286 -1.004 -11.073 1.00 84.31 98 MET A N 1
ATOM 714 C CA . MET A 1 98 ? -1.055 -1.367 -10.600 1.00 84.31 98 MET A CA 1
ATOM 715 C C . MET A 1 98 ? -1.082 -1.656 -9.100 1.00 84.31 98 MET A C 1
ATOM 717 O O . MET A 1 98 ? -1.983 -1.186 -8.408 1.00 84.31 98 MET A O 1
ATOM 721 N N . LEU A 1 99 ? -0.100 -2.387 -8.568 1.00 84.50 99 LEU A N 1
ATOM 722 C CA . LEU A 1 99 ? -0.035 -2.640 -7.127 1.00 84.50 99 LEU A CA 1
ATOM 723 C C . LEU A 1 99 ? 0.165 -1.346 -6.336 1.00 84.50 99 LEU A C 1
ATOM 725 O O . LEU A 1 99 ? -0.481 -1.168 -5.304 1.00 84.50 99 LEU A O 1
ATOM 729 N N . LEU A 1 100 ? 0.989 -0.422 -6.836 1.00 84.25 100 LEU A N 1
ATOM 730 C CA . LEU A 1 100 ? 1.172 0.894 -6.229 1.00 84.25 100 LEU A CA 1
ATOM 731 C C . LEU A 1 100 ? -0.112 1.733 -6.284 1.00 84.25 100 LEU A C 1
ATOM 733 O O . LEU A 1 100 ? -0.431 2.413 -5.310 1.00 84.25 100 LEU A O 1
ATOM 737 N N . LEU A 1 101 ? -0.877 1.644 -7.376 1.00 87.69 101 LEU A N 1
ATOM 738 C CA . LEU A 1 101 ? -2.175 2.308 -7.519 1.00 87.69 101 LEU A CA 1
ATOM 739 C C . LEU A 1 101 ? -3.171 1.805 -6.467 1.00 87.69 101 LEU A C 1
ATOM 741 O O . LEU A 1 101 ? -3.777 2.606 -5.754 1.00 87.69 101 LEU A O 1
ATOM 745 N N . VAL A 1 102 ? -3.314 0.480 -6.343 1.00 88.69 102 VAL A N 1
ATOM 746 C CA . VAL A 1 102 ? -4.209 -0.139 -5.352 1.00 88.69 102 VAL A CA 1
ATOM 747 C C . VAL A 1 102 ? -3.752 0.211 -3.936 1.00 88.69 102 VAL A C 1
ATOM 749 O O . VAL A 1 102 ? -4.578 0.549 -3.090 1.00 88.69 102 VAL A O 1
ATOM 752 N N . CYS A 1 103 ? -2.443 0.200 -3.690 1.00 86.62 103 CYS A N 1
ATOM 753 C CA . CYS A 1 103 ? -1.842 0.581 -2.416 1.00 86.62 103 CYS A CA 1
ATOM 754 C C . CYS A 1 103 ? -2.152 2.046 -2.048 1.00 86.62 103 CYS A C 1
ATOM 756 O O . CYS A 1 103 ? -2.645 2.328 -0.954 1.00 86.62 103 CYS A O 1
ATOM 758 N N . GLY A 1 104 ? -1.944 2.977 -2.985 1.00 86.25 104 GLY A N 1
ATOM 759 C CA . GLY A 1 104 ? -2.257 4.394 -2.802 1.00 86.25 104 GLY A CA 1
ATOM 760 C C . GLY A 1 104 ? -3.747 4.631 -2.551 1.00 86.25 104 GLY A C 1
ATOM 761 O O . GLY A 1 104 ? -4.116 5.358 -1.628 1.00 86.25 104 GLY A O 1
ATOM 762 N N . PHE A 1 105 ? -4.618 3.952 -3.299 1.00 87.81 105 PHE A N 1
ATOM 763 C CA . PHE A 1 105 ? -6.062 4.037 -3.094 1.00 87.81 105 PHE A CA 1
ATOM 764 C C . PHE A 1 105 ? -6.496 3.470 -1.734 1.00 87.81 105 PHE A C 1
ATOM 766 O O . PHE A 1 105 ? -7.293 4.092 -1.033 1.00 87.81 105 PHE A O 1
ATOM 773 N N . ALA A 1 106 ? -5.936 2.333 -1.313 1.00 86.50 106 ALA A N 1
ATOM 774 C CA . ALA A 1 106 ? -6.214 1.743 -0.007 1.00 86.50 106 ALA A CA 1
ATOM 775 C C . ALA A 1 106 ? -5.823 2.687 1.145 1.00 86.50 106 ALA A C 1
ATOM 777 O O . ALA A 1 106 ? -6.586 2.824 2.103 1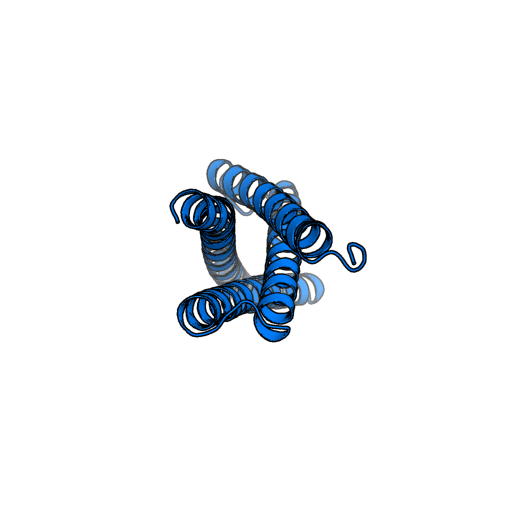.00 86.50 106 ALA A O 1
ATOM 778 N N . LEU A 1 107 ? -4.700 3.405 1.024 1.00 87.19 107 LEU A N 1
ATOM 779 C CA . LEU A 1 107 ? -4.300 4.436 1.989 1.00 87.19 107 LEU A CA 1
ATOM 780 C C . LEU A 1 107 ? -5.270 5.625 2.027 1.00 87.19 107 LEU A C 1
ATOM 782 O O . LEU A 1 107 ? -5.556 6.146 3.108 1.00 87.19 107 LEU A O 1
ATOM 786 N N . LEU A 1 108 ? -5.810 6.045 0.879 1.00 88.38 108 LEU A N 1
ATOM 787 C CA . LEU A 1 108 ? -6.827 7.103 0.822 1.00 88.38 108 LEU A CA 1
ATOM 788 C C . LEU A 1 108 ? -8.130 6.673 1.502 1.00 88.38 108 LEU A C 1
ATOM 790 O O . LEU A 1 108 ? -8.677 7.429 2.309 1.00 88.38 108 LEU A O 1
ATOM 794 N N . VAL A 1 109 ? -8.602 5.456 1.215 1.00 85.69 109 VAL A N 1
ATOM 795 C CA . VAL A 1 109 ? -9.805 4.889 1.843 1.00 85.69 109 VAL A CA 1
ATOM 796 C C . VAL A 1 109 ? -9.608 4.778 3.350 1.00 85.69 109 VAL A C 1
ATOM 798 O O . VAL A 1 109 ? -10.451 5.256 4.110 1.00 85.69 109 VAL A O 1
ATOM 801 N N . GLN A 1 110 ? -8.470 4.239 3.791 1.00 84.44 110 GLN A N 1
ATOM 802 C CA . GLN A 1 110 ? -8.140 4.165 5.209 1.00 84.44 110 GLN A CA 1
ATOM 803 C C . GLN A 1 110 ? -8.109 5.555 5.853 1.00 84.44 110 GLN A C 1
ATOM 805 O O . GLN A 1 110 ? -8.724 5.746 6.896 1.00 84.44 110 GLN A O 1
ATOM 810 N N . SER A 1 111 ? -7.440 6.539 5.245 1.00 84.06 111 SER A N 1
ATOM 811 C CA . SER A 1 111 ? -7.355 7.895 5.805 1.00 84.06 111 SER A CA 1
ATOM 812 C C . SER A 1 111 ? -8.732 8.569 5.914 1.00 84.06 111 SER A C 1
ATOM 814 O O . SER A 1 111 ? -8.993 9.313 6.866 1.00 84.06 111 SER A O 1
ATOM 816 N N . SER A 1 112 ? -9.644 8.270 4.981 1.00 83.00 112 SER A N 1
ATOM 817 C CA . SER A 1 112 ? -11.040 8.712 5.045 1.00 83.00 112 SER A CA 1
ATOM 818 C C . SER A 1 112 ? -11.783 8.061 6.219 1.00 83.00 112 SER A C 1
ATOM 820 O O . SER A 1 112 ? -12.369 8.763 7.047 1.00 83.00 112 SER A O 1
ATOM 822 N N . VAL A 1 113 ? -11.675 6.739 6.380 1.00 81.56 113 VAL A N 1
ATOM 823 C CA . VAL A 1 113 ? -12.270 6.019 7.520 1.00 81.56 113 VAL A CA 1
ATOM 824 C C . VAL A 1 113 ? -11.683 6.500 8.853 1.00 81.56 113 VAL A C 1
ATOM 826 O O . VAL A 1 113 ? -12.430 6.778 9.792 1.00 81.56 113 VAL A O 1
ATOM 829 N N . ASP A 1 114 ? -10.370 6.710 8.923 1.00 80.56 114 ASP A N 1
ATOM 830 C CA . ASP A 1 114 ? -9.679 7.246 10.099 1.00 80.56 114 ASP A CA 1
ATOM 831 C C . ASP A 1 114 ? -10.124 8.679 10.429 1.00 80.56 114 ASP A C 1
ATOM 833 O O . ASP A 1 114 ? -10.139 9.063 11.602 1.00 80.56 114 ASP A O 1
ATOM 837 N N . ARG A 1 115 ? -10.511 9.491 9.431 1.00 78.88 115 ARG A N 1
ATOM 838 C CA . ARG A 1 115 ? -11.119 10.815 9.664 1.00 78.88 115 ARG A CA 1
ATOM 839 C C . ARG A 1 115 ? -12.460 10.696 10.376 1.00 78.88 115 ARG A C 1
ATOM 841 O O . ARG A 1 115 ? -12.690 11.456 11.316 1.00 78.88 115 ARG A O 1
ATOM 848 N N . HIS A 1 116 ? -13.305 9.765 9.941 1.00 78.56 116 HIS A N 1
ATOM 849 C CA . HIS A 1 116 ? -14.634 9.556 10.514 1.00 78.56 116 HIS A CA 1
ATOM 850 C C . HIS A 1 116 ? -14.575 8.913 11.904 1.00 78.56 116 HIS A C 1
ATOM 852 O O . HIS A 1 116 ? -15.286 9.344 12.809 1.00 78.56 116 HIS A O 1
ATOM 858 N N . LEU A 1 117 ? -13.689 7.934 12.095 1.00 76.19 117 LEU A N 1
ATOM 859 C CA . LEU A 1 117 ? -13.584 7.151 13.330 1.00 76.19 117 LEU A CA 1
ATOM 860 C C . LEU A 1 117 ? -12.533 7.682 14.320 1.00 76.19 117 LEU A C 1
ATOM 862 O O . LEU A 1 117 ? -12.425 7.168 15.429 1.00 76.19 117 LEU A O 1
ATOM 866 N N . LYS A 1 118 ? -11.756 8.707 13.939 1.00 79.69 118 LYS A N 1
ATOM 867 C CA . LYS A 1 118 ? -10.679 9.319 14.747 1.00 79.69 118 LYS A CA 1
ATOM 868 C C . LYS A 1 118 ? -9.665 8.299 15.299 1.00 79.69 118 LYS A C 1
ATOM 870 O O . LYS A 1 118 ? -9.134 8.490 16.389 1.00 79.69 118 LYS A O 1
ATOM 875 N N . LEU A 1 119 ? -9.367 7.249 14.531 1.00 70.75 119 LEU A N 1
ATOM 876 C CA . LEU A 1 119 ? -8.517 6.129 14.964 1.00 70.75 119 LEU A CA 1
ATOM 877 C C . LEU A 1 119 ? -7.039 6.510 15.123 1.00 70.75 119 LEU A C 1
ATOM 879 O O . LEU A 1 119 ? -6.354 5.971 15.987 1.00 70.75 119 LEU A O 1
ATOM 883 N N . LEU A 1 120 ? -6.549 7.445 14.301 1.00 74.56 120 LEU A N 1
ATOM 884 C CA . LEU A 1 120 ? -5.146 7.864 14.286 1.00 74.56 120 LEU A CA 1
ATOM 885 C C . LEU A 1 120 ? -4.951 9.346 14.649 1.00 74.56 120 LEU A C 1
ATOM 887 O O . LEU A 1 120 ? -5.795 10.199 14.316 1.00 74.56 120 LEU A O 1
ATOM 891 N N . PRO A 1 121 ? -3.789 9.687 15.248 1.00 78.62 121 PRO A N 1
ATOM 892 C CA . PRO A 1 121 ? -3.407 11.069 15.490 1.00 78.62 121 PRO A CA 1
ATOM 893 C C . PRO A 1 121 ? -3.341 11.869 14.173 1.00 78.62 121 PRO A C 1
ATOM 895 O O . PRO A 1 121 ? -3.023 11.324 13.110 1.00 78.62 121 PRO A O 1
ATOM 898 N N . PRO A 1 122 ? -3.631 13.182 14.214 1.00 77.94 122 PRO A N 1
ATOM 899 C CA . PRO A 1 122 ? -3.799 14.008 13.015 1.00 77.94 122 PRO A CA 1
ATOM 900 C C . PRO A 1 122 ? -2.552 14.051 12.118 1.00 77.94 122 PRO A C 1
ATOM 902 O O . PRO A 1 122 ? -2.689 14.098 10.898 1.00 77.94 122 PRO A O 1
ATOM 905 N N . LYS A 1 123 ? -1.346 13.957 12.696 1.00 79.50 123 LYS A N 1
ATOM 906 C CA . LYS A 1 123 ? -0.080 13.930 11.942 1.00 79.50 123 LYS A CA 1
ATOM 907 C C . LYS A 1 123 ? 0.035 12.693 11.040 1.00 79.50 123 LYS A C 1
ATOM 909 O O . LYS A 1 123 ? 0.282 12.832 9.846 1.00 79.50 123 LYS A O 1
ATOM 914 N N . SER A 1 124 ? -0.220 11.498 11.578 1.00 78.00 124 SER A N 1
ATOM 915 C CA . SER A 1 124 ? -0.178 10.238 10.815 1.00 78.00 124 SER A CA 1
ATOM 916 C C . SER A 1 124 ? -1.257 10.182 9.733 1.00 78.00 124 SER A C 1
ATOM 918 O O . SER A 1 124 ? -1.041 9.642 8.655 1.00 78.00 124 SER A O 1
ATOM 920 N N . ARG A 1 125 ? -2.407 10.814 9.983 1.00 78.50 125 ARG A N 1
ATOM 921 C CA . ARG A 1 125 ? -3.515 10.890 9.023 1.00 78.50 125 ARG A CA 1
ATOM 922 C C . ARG A 1 125 ? -3.164 11.688 7.771 1.00 78.50 125 ARG A C 1
ATOM 924 O O . ARG A 1 125 ? -3.481 11.260 6.663 1.00 78.50 125 ARG A O 1
ATOM 931 N N . ILE A 1 126 ? -2.511 12.836 7.956 1.00 83.81 126 ILE A N 1
ATOM 932 C CA . ILE A 1 126 ? -2.018 13.661 6.847 1.00 83.81 126 ILE A CA 1
ATOM 933 C C . ILE A 1 126 ? -0.946 12.886 6.079 1.00 83.81 126 ILE A C 1
ATOM 935 O O . ILE A 1 126 ? -1.003 12.853 4.855 1.00 83.81 126 ILE A O 1
ATOM 939 N N . ALA A 1 127 ? -0.039 12.196 6.778 1.00 84.12 127 ALA A N 1
ATOM 940 C CA . ALA A 1 127 ? 0.981 11.369 6.137 1.00 84.12 127 ALA A CA 1
ATOM 941 C C . ALA A 1 127 ? 0.370 10.265 5.253 1.00 84.12 127 ALA A C 1
ATOM 943 O O . ALA A 1 127 ? 0.755 10.151 4.093 1.00 84.12 127 ALA A O 1
ATOM 944 N N . HIS A 1 128 ? -0.625 9.512 5.739 1.00 85.19 128 HIS A N 1
ATOM 945 C CA . HIS A 1 128 ? -1.307 8.488 4.932 1.00 85.19 128 HIS A CA 1
ATOM 946 C C . HIS A 1 128 ? -2.088 9.084 3.754 1.00 85.19 128 HIS A C 1
ATOM 948 O O . HIS A 1 128 ? -2.092 8.503 2.673 1.00 85.19 128 HIS A O 1
ATOM 954 N N . LEU A 1 129 ? -2.720 10.250 3.930 1.00 86.19 129 LEU A N 1
ATOM 955 C CA . LEU A 1 129 ? -3.453 10.919 2.851 1.00 86.19 129 LEU A CA 1
ATOM 956 C C . LEU A 1 129 ? -2.506 11.385 1.740 1.00 86.19 129 LEU A C 1
ATOM 958 O O . LEU A 1 129 ? -2.757 11.130 0.564 1.00 86.19 129 LEU A O 1
ATOM 962 N N . VAL A 1 130 ? -1.402 12.032 2.118 1.00 87.06 130 VAL A N 1
ATOM 963 C CA . VAL A 1 130 ? -0.371 12.483 1.177 1.00 87.06 130 VAL A CA 1
ATOM 964 C C . VAL A 1 130 ? 0.275 11.284 0.490 1.00 87.06 130 VAL A C 1
ATOM 966 O O . VAL A 1 130 ? 0.399 11.290 -0.729 1.00 87.06 130 VAL A O 1
ATOM 969 N N . ALA A 1 131 ? 0.616 10.230 1.232 1.00 84.94 131 ALA A N 1
ATOM 970 C CA . ALA A 1 131 ? 1.165 9.005 0.660 1.00 84.94 131 ALA A CA 1
ATOM 971 C C . ALA A 1 131 ? 0.187 8.327 -0.305 1.00 84.94 131 ALA A C 1
ATOM 973 O O . ALA A 1 131 ? 0.596 7.885 -1.373 1.00 84.94 131 ALA A O 1
ATOM 974 N N . GLY A 1 132 ? -1.105 8.297 0.022 1.00 85.88 132 GLY A N 1
ATOM 975 C CA . GLY A 1 132 ? -2.132 7.781 -0.875 1.00 85.88 132 GLY A CA 1
ATOM 976 C C . GLY A 1 132 ? -2.205 8.558 -2.192 1.00 85.88 132 GLY A C 1
ATOM 977 O O . GLY A 1 132 ? -2.172 7.955 -3.264 1.00 85.88 132 GLY A O 1
ATOM 978 N N . LEU A 1 133 ? -2.215 9.895 -2.124 1.00 89.56 133 LEU A N 1
ATOM 979 C CA . LEU A 1 133 ? -2.195 10.763 -3.309 1.00 89.56 133 LEU A CA 1
ATOM 980 C C . LEU A 1 133 ? -0.922 10.574 -4.137 1.00 89.56 133 LEU A C 1
ATOM 982 O O . LEU A 1 133 ? -1.001 10.398 -5.351 1.00 89.56 133 LEU A O 1
ATOM 986 N N . VAL A 1 134 ? 0.243 10.574 -3.485 1.00 88.00 134 VAL A N 1
ATOM 987 C CA . VAL A 1 134 ? 1.535 10.350 -4.144 1.00 88.00 134 VAL A CA 1
ATOM 988 C C . VAL A 1 134 ? 1.554 8.978 -4.810 1.00 88.00 134 VAL A C 1
ATOM 990 O O . VAL A 1 134 ? 1.911 8.891 -5.975 1.00 88.00 134 VAL A O 1
ATOM 993 N N . GLY A 1 135 ? 1.088 7.925 -4.135 1.00 83.81 135 GLY A N 1
ATOM 994 C CA . GLY A 1 135 ? 1.011 6.574 -4.691 1.00 83.81 135 GLY A CA 1
ATOM 995 C C . GLY A 1 135 ? 0.174 6.508 -5.963 1.00 83.81 135 GLY A C 1
ATOM 996 O O . GLY A 1 135 ? 0.626 5.957 -6.965 1.00 83.81 135 GLY A O 1
ATOM 997 N N . VAL A 1 136 ? -1.006 7.134 -5.960 1.00 88.00 136 VAL A N 1
ATOM 998 C CA . VAL A 1 136 ? -1.882 7.186 -7.140 1.00 88.00 136 VAL A CA 1
ATOM 999 C C . VAL A 1 136 ? -1.239 7.971 -8.286 1.00 88.00 136 VAL A C 1
ATOM 1001 O O . VAL A 1 136 ? -1.257 7.512 -9.431 1.00 88.00 136 VAL A O 1
ATOM 1004 N N . LEU A 1 137 ? -0.640 9.128 -7.996 1.00 85.81 137 LEU A N 1
ATOM 1005 C CA . LEU A 1 137 ? 0.013 9.967 -9.004 1.00 85.81 137 LEU A CA 1
ATOM 1006 C C . LEU A 1 137 ? 1.259 9.293 -9.590 1.00 85.81 137 LEU A C 1
ATOM 1008 O O . LEU A 1 137 ? 1.418 9.262 -10.808 1.00 85.81 137 LEU A O 1
ATOM 1012 N N . THR A 1 138 ? 2.114 8.709 -8.748 1.00 82.50 138 THR A N 1
ATOM 1013 C CA . THR A 1 138 ? 3.323 7.987 -9.165 1.00 82.50 138 THR A CA 1
ATOM 1014 C C . THR A 1 138 ? 2.968 6.739 -9.968 1.00 82.50 138 THR A C 1
ATOM 1016 O O . THR A 1 138 ? 3.590 6.499 -11.000 1.00 82.50 138 THR A O 1
ATOM 1019 N N . ALA A 1 139 ? 1.945 5.981 -9.561 1.00 84.56 139 ALA A N 1
ATOM 1020 C CA . ALA A 1 139 ? 1.465 4.828 -10.319 1.00 84.56 139 ALA A CA 1
ATOM 1021 C C . ALA A 1 139 ? 0.931 5.234 -11.698 1.00 84.56 139 ALA A C 1
ATOM 1023 O O . ALA A 1 139 ? 1.333 4.669 -12.714 1.00 84.56 139 ALA A O 1
ATOM 1024 N N . THR A 1 140 ? 0.069 6.252 -11.746 1.00 83.75 140 THR A N 1
ATOM 1025 C CA . THR A 1 140 ? -0.533 6.728 -12.999 1.00 83.75 140 THR A CA 1
ATOM 1026 C C . THR A 1 140 ? 0.529 7.298 -13.936 1.00 83.75 140 THR A C 1
ATOM 1028 O O . THR A 1 140 ? 0.568 6.933 -15.108 1.00 83.75 140 THR A O 1
ATOM 1031 N N . GLY A 1 141 ? 1.434 8.134 -13.419 1.00 78.44 141 GLY A N 1
ATOM 1032 C CA . GLY A 1 141 ? 2.548 8.695 -14.183 1.00 78.44 141 GLY A CA 1
ATOM 1033 C C . GLY A 1 141 ? 3.526 7.625 -14.672 1.00 78.44 141 GLY A C 1
ATOM 1034 O O . GLY A 1 141 ? 3.944 7.662 -15.828 1.00 78.44 141 GLY A O 1
ATOM 1035 N N . GLY A 1 142 ? 3.831 6.629 -13.834 1.00 72.12 142 GLY A N 1
ATOM 1036 C CA . GLY A 1 142 ? 4.657 5.481 -14.204 1.00 72.12 142 GLY A CA 1
ATOM 1037 C C . GLY A 1 142 ? 4.031 4.667 -15.336 1.00 72.12 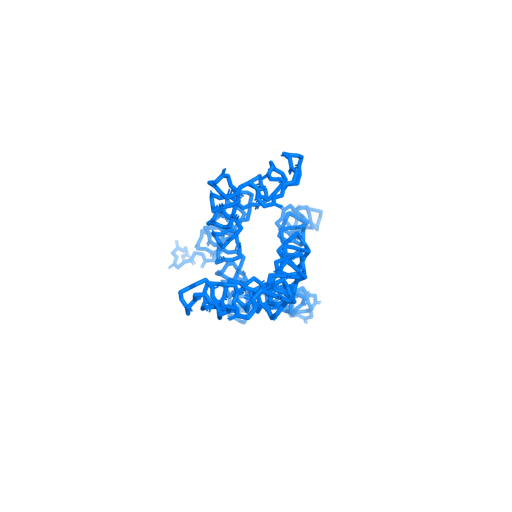142 GLY A C 1
ATOM 1038 O 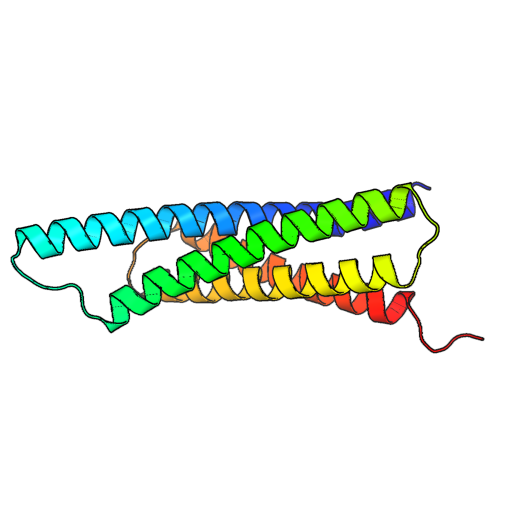O . GLY A 1 142 ? 4.677 4.436 -16.355 1.00 72.12 142 GLY A O 1
ATOM 1039 N N . MET A 1 143 ? 2.749 4.312 -15.224 1.00 76.19 143 MET A N 1
ATOM 1040 C CA . MET A 1 143 ? 2.029 3.588 -16.279 1.00 76.19 143 MET A CA 1
ATOM 1041 C C . MET A 1 143 ? 1.893 4.412 -17.567 1.00 76.19 143 MET A C 1
ATOM 1043 O O . MET A 1 143 ? 2.079 3.864 -18.651 1.00 76.19 143 MET A O 1
ATOM 1047 N N . MET A 1 144 ? 1.627 5.721 -17.471 1.00 74.69 144 MET A N 1
ATOM 1048 C CA . MET A 1 144 ? 1.606 6.627 -18.628 1.00 74.69 144 MET A CA 1
ATOM 1049 C C . MET A 1 144 ? 2.969 6.722 -19.312 1.00 74.69 144 MET A C 1
ATOM 1051 O O . MET A 1 144 ? 3.046 6.803 -20.531 1.00 74.69 144 MET A O 1
ATOM 1055 N N . LEU A 1 145 ? 4.067 6.689 -18.561 1.00 67.81 145 LEU A N 1
ATOM 1056 C CA . LEU A 1 145 ? 5.400 6.652 -19.155 1.00 67.81 145 LEU A CA 1
ATOM 1057 C C . LEU A 1 145 ? 5.690 5.317 -19.829 1.00 67.81 145 LEU A C 1
ATOM 1059 O O . LEU A 1 145 ? 6.329 5.313 -20.879 1.00 67.81 145 LEU A O 1
ATOM 1063 N N . VAL A 1 146 ? 5.214 4.202 -19.273 1.00 67.25 146 VAL A N 1
ATOM 1064 C CA . VAL A 1 146 ? 5.329 2.896 -19.931 1.00 67.25 146 VAL A CA 1
ATOM 1065 C C . VAL A 1 146 ? 4.482 2.857 -21.212 1.00 67.25 146 VAL A C 1
ATOM 1067 O O . VAL A 1 146 ? 4.970 2.335 -22.213 1.00 67.25 146 VAL A O 1
ATOM 1070 N N . THR A 1 147 ? 3.278 3.448 -21.247 1.00 67.00 147 THR A N 1
ATOM 1071 C CA . THR A 1 147 ? 2.492 3.574 -22.495 1.00 67.00 147 THR A CA 1
ATOM 1072 C C . THR A 1 147 ? 3.164 4.509 -23.507 1.00 67.00 147 THR A C 1
ATOM 1074 O O . THR A 1 147 ? 3.295 4.138 -24.672 1.00 67.00 147 THR A O 1
ATOM 1077 N N . TRP A 1 148 ? 3.613 5.699 -23.087 1.00 63.84 148 TRP A N 1
ATOM 1078 C CA . TRP A 1 148 ? 4.194 6.718 -23.974 1.00 63.84 148 TRP A CA 1
ATOM 1079 C C . TRP A 1 148 ? 5.587 6.348 -24.492 1.00 63.84 148 TRP A C 1
ATOM 1081 O O . TRP A 1 148 ? 5.837 6.431 -25.691 1.00 63.84 148 TRP A O 1
ATOM 1091 N N . LYS A 1 149 ? 6.512 5.933 -23.615 1.00 58.09 149 LYS A N 1
ATOM 1092 C CA . LYS A 1 149 ? 7.877 5.534 -24.015 1.00 58.09 149 LYS A CA 1
ATOM 1093 C C . LYS A 1 149 ? 7.947 4.103 -24.547 1.00 58.09 149 LYS A C 1
ATOM 1095 O O . LYS A 1 149 ? 8.903 3.766 -25.235 1.00 58.09 149 LYS A O 1
ATOM 1100 N N . GLY A 1 150 ? 6.951 3.267 -24.252 1.00 48.53 150 GLY A N 1
ATOM 1101 C CA . GLY A 1 150 ? 6.787 1.933 -24.835 1.00 48.53 150 GLY A CA 1
ATOM 1102 C C . GLY A 1 150 ? 6.033 1.920 -26.167 1.00 48.53 150 GLY A C 1
ATOM 1103 O O . GLY A 1 150 ? 5.564 0.850 -26.552 1.00 48.53 150 GLY A O 1
ATOM 1104 N N . GLY A 1 151 ? 5.912 3.083 -26.823 1.00 38.66 151 GLY A N 1
ATOM 1105 C CA . GLY A 1 151 ? 5.112 3.361 -28.012 1.00 38.66 151 GLY A CA 1
ATOM 1106 C C . GLY A 1 151 ? 4.910 2.186 -28.965 1.00 38.66 151 GLY A C 1
ATOM 1107 O O . GLY A 1 151 ? 5.840 1.670 -29.574 1.00 38.66 151 GLY A O 1
ATOM 1108 N N . ILE A 1 152 ? 3.634 1.854 -29.130 1.00 43.81 152 ILE A N 1
ATOM 1109 C CA . ILE A 1 152 ? 3.057 0.994 -30.164 1.00 43.81 152 ILE A CA 1
ATOM 1110 C C . ILE A 1 152 ? 3.103 1.689 -31.551 1.00 43.81 152 ILE A C 1
ATOM 1112 O O . ILE A 1 152 ? 2.631 1.123 -32.523 1.00 43.81 152 ILE A O 1
ATOM 1116 N N . TRP A 1 153 ? 3.669 2.896 -31.698 1.00 41.19 153 TRP A N 1
ATOM 1117 C CA . TRP A 1 153 ? 3.564 3.683 -32.939 1.00 41.19 153 TRP A CA 1
ATOM 1118 C C . TRP A 1 153 ? 4.738 4.645 -33.183 1.00 41.19 153 TRP A C 1
ATOM 1120 O O . TRP A 1 153 ? 4.532 5.850 -33.268 1.00 41.19 153 TRP A O 1
ATOM 1130 N N . TRP A 1 154 ? 5.959 4.140 -33.345 1.00 22.58 154 TRP A N 1
ATOM 1131 C CA . TRP A 1 154 ? 6.890 4.765 -34.293 1.00 22.58 154 TRP A CA 1
ATOM 1132 C C . TRP A 1 154 ? 7.632 3.651 -35.047 1.00 22.58 154 TRP A C 1
ATOM 1134 O O . TRP A 1 154 ? 8.244 2.814 -34.378 1.00 22.58 154 TRP A O 1
ATOM 1144 N N . PRO A 1 155 ? 7.486 3.573 -36.385 1.00 38.03 155 PRO A N 1
ATOM 1145 C CA . PRO A 1 155 ? 8.272 2.677 -37.231 1.00 38.03 155 PRO A CA 1
ATOM 1146 C C . PRO A 1 155 ? 9.767 3.017 -37.198 1.00 38.03 155 PRO A C 1
ATOM 1148 O O . PRO A 1 155 ? 10.109 4.186 -36.897 1.00 38.03 155 PRO A O 1
#

pLDDT: mean 77.34, std 12.63, range [22.58, 91.19]